Protein AF-A0AAW8KK11-F1 (afdb_monomer_lite)

Secondary structure (DSSP, 8-state):
--HHHHHHHH---HHHHHHHHHTTS--PEEPTTS-EE----

Sequence (41 aa):
MNIQEASRQTGISKDMIRFYEKKGLIHPKRSENNYRDYSIH

Radius of gyration: 9.57 Å; chains: 1; bounding box: 19×17×23 Å

Foldseek 3Di:
DALVVVCVVVVNDSVVVVVCVVVVVADFDQDPVRGGHRPDD

pLDDT: mean 86.94, std 7.71, range [56.34, 94.44]

Structure (mmCIF, N/CA/C/O backbone):
data_AF-A0AAW8KK11-F1
#
_entry.id   AF-A0AAW8KK11-F1
#
loop_
_atom_site.group_PDB
_atom_site.id
_atom_site.type_symbol
_atom_site.label_atom_id
_atom_site.label_alt_id
_atom_site.label_comp_id
_atom_site.label_asym_id
_atom_site.label_entity_id
_atom_site.label_seq_id
_atom_site.pdbx_PDB_ins_code
_atom_site.Cartn_x
_atom_site.Cartn_y
_atom_site.Cartn_z
_atom_site.occupancy
_atom_site.B_iso_or_equiv
_atom_site.auth_seq_id
_atom_site.auth_comp_id
_atom_site.auth_asym_id
_atom_site.auth_atom_id
_atom_site.pdbx_PDB_model_num
ATOM 1 N N . MET A 1 1 ? -2.948 -1.794 -11.011 1.00 82.94 1 MET A N 1
ATOM 2 C CA . MET A 1 1 ? -3.283 -0.906 -9.870 1.00 82.94 1 MET A CA 1
ATOM 3 C C . MET A 1 1 ? -2.042 -0.592 -9.033 1.00 82.94 1 MET A C 1
ATOM 5 O O . MET A 1 1 ? -1.421 -1.505 -8.512 1.00 82.94 1 MET A O 1
ATOM 9 N N . ASN A 1 2 ? -1.651 0.678 -8.881 1.00 87.88 2 ASN A N 1
ATOM 10 C CA . ASN A 1 2 ? -0.524 1.042 -8.004 1.00 87.88 2 ASN A CA 1
ATOM 11 C C . ASN A 1 2 ? -0.956 1.096 -6.518 1.00 87.88 2 ASN A C 1
ATOM 13 O O . ASN A 1 2 ? -2.142 1.023 -6.207 1.00 87.88 2 ASN A O 1
ATOM 17 N N . ILE A 1 3 ? -0.005 1.263 -5.591 1.00 88.62 3 ILE A N 1
ATOM 18 C CA . ILE A 1 3 ? -0.306 1.307 -4.145 1.00 88.62 3 ILE A CA 1
ATOM 19 C C . ILE A 1 3 ? -1.206 2.485 -3.737 1.00 88.62 3 ILE A C 1
ATOM 21 O O . ILE A 1 3 ? -1.927 2.406 -2.747 1.00 88.62 3 ILE A O 1
ATOM 25 N N . GLN A 1 4 ? -1.162 3.596 -4.475 1.00 90.62 4 GLN A N 1
ATOM 26 C CA . GLN A 1 4 ? -1.982 4.771 -4.191 1.00 90.62 4 GLN A CA 1
ATOM 27 C C . GLN A 1 4 ? -3.437 4.533 -4.578 1.00 90.62 4 GLN A C 1
ATOM 29 O O . GLN A 1 4 ? -4.330 4.871 -3.811 1.00 90.62 4 GLN A O 1
ATOM 34 N N . GLU A 1 5 ? -3.659 3.894 -5.718 1.00 90.81 5 GLU A N 1
ATOM 35 C CA . GLU A 1 5 ? -4.989 3.527 -6.169 1.00 90.81 5 GLU A CA 1
ATOM 36 C C . GLU A 1 5 ? -5.564 2.384 -5.327 1.00 90.81 5 GLU A C 1
ATOM 38 O O . GLU A 1 5 ? -6.713 2.462 -4.910 1.00 90.81 5 GLU A O 1
ATOM 43 N N . ALA A 1 6 ? -4.741 1.403 -4.939 1.00 89.56 6 ALA A N 1
ATOM 44 C CA . ALA A 1 6 ? -5.133 0.380 -3.969 1.00 89.56 6 ALA A CA 1
ATOM 45 C C . ALA A 1 6 ? -5.571 1.005 -2.637 1.00 89.56 6 ALA A C 1
ATOM 47 O O . ALA A 1 6 ? -6.601 0.632 -2.080 1.00 89.56 6 ALA A O 1
ATOM 48 N N . SER A 1 7 ? -4.825 2.002 -2.154 1.00 92.50 7 SER A N 1
ATOM 49 C CA . SER A 1 7 ? -5.165 2.737 -0.935 1.00 92.50 7 SER A CA 1
ATOM 50 C C . SER A 1 7 ? -6.488 3.493 -1.069 1.00 92.50 7 SER A C 1
ATOM 52 O O . SER A 1 7 ? -7.324 3.431 -0.172 1.00 92.50 7 SER A O 1
ATOM 54 N N . ARG A 1 8 ? -6.722 4.140 -2.217 1.00 92.88 8 ARG A N 1
ATOM 55 C CA . ARG A 1 8 ? -7.958 4.879 -2.496 1.00 92.88 8 ARG A CA 1
ATOM 56 C C . ARG A 1 8 ? -9.180 3.967 -2.615 1.00 92.88 8 ARG A C 1
ATOM 58 O O . ARG A 1 8 ? -10.237 4.319 -2.109 1.00 92.88 8 ARG A O 1
ATOM 65 N N . GLN A 1 9 ? -9.041 2.818 -3.272 1.00 90.81 9 GLN A N 1
ATOM 66 C CA . GLN A 1 9 ? -10.150 1.888 -3.501 1.00 90.81 9 GLN A CA 1
ATOM 67 C C . GLN A 1 9 ? -10.525 1.094 -2.246 1.00 90.81 9 GLN A C 1
ATOM 69 O O . GLN A 1 9 ? -11.701 0.850 -2.003 1.00 90.81 9 GLN A O 1
ATOM 74 N N . THR A 1 10 ? -9.535 0.698 -1.445 1.00 88.38 10 THR A N 1
ATOM 75 C CA . THR A 1 10 ? -9.761 -0.129 -0.246 1.00 88.38 10 THR A CA 1
ATOM 76 C C . THR A 1 10 ? -9.952 0.691 1.030 1.00 88.38 10 THR A C 1
ATOM 78 O O . THR A 1 10 ? -10.379 0.148 2.043 1.00 88.38 10 THR A O 1
ATOM 81 N N . GLY A 1 11 ? -9.595 1.981 1.017 1.00 92.56 11 GLY A N 1
ATOM 82 C CA . GLY A 1 11 ? -9.541 2.825 2.216 1.00 92.56 11 GLY A CA 1
ATOM 83 C C . GLY A 1 11 ? -8.379 2.488 3.161 1.00 92.56 11 GLY A C 1
ATOM 84 O O . GLY A 1 11 ? -8.252 3.089 4.225 1.00 92.56 11 GLY A O 1
ATOM 85 N N . ILE A 1 12 ? -7.516 1.540 2.788 1.00 91.44 12 ILE A N 1
ATOM 86 C CA . ILE A 1 12 ? -6.370 1.110 3.588 1.00 91.44 12 ILE A CA 1
ATOM 87 C C . ILE A 1 12 ? -5.186 2.037 3.309 1.00 91.44 12 ILE A C 1
ATOM 89 O O . ILE A 1 12 ? -4.867 2.339 2.159 1.00 91.44 12 ILE A O 1
ATOM 93 N N . SER A 1 13 ? -4.470 2.466 4.346 1.00 93.75 13 SER A N 1
ATOM 94 C CA . SER A 1 13 ? -3.256 3.274 4.182 1.00 93.75 13 SER A CA 1
ATOM 95 C C . SER A 1 13 ? -2.165 2.528 3.405 1.00 93.75 13 SER A C 1
ATOM 97 O O . SER A 1 13 ? -1.977 1.320 3.559 1.00 93.75 13 SER A O 1
ATOM 99 N N . LYS A 1 14 ? -1.359 3.263 2.630 1.00 92.88 14 LYS A N 1
ATOM 100 C CA . LYS A 1 14 ? -0.219 2.703 1.876 1.00 92.88 14 LYS A CA 1
ATOM 101 C C . LYS A 1 14 ? 0.720 1.873 2.765 1.00 92.88 14 LYS A C 1
ATOM 103 O O . LYS A 1 14 ? 1.231 0.848 2.326 1.00 92.88 14 LYS A O 1
ATOM 108 N N . ASP A 1 15 ? 0.925 2.282 4.015 1.00 94.25 15 ASP A N 1
ATOM 109 C CA . ASP A 1 15 ? 1.787 1.559 4.957 1.00 94.25 15 ASP A CA 1
ATOM 110 C C . ASP A 1 15 ? 1.197 0.228 5.420 1.00 94.25 15 ASP A C 1
ATOM 112 O O . ASP A 1 15 ? 1.933 -0.749 5.533 1.00 94.25 15 ASP A O 1
ATOM 116 N N . MET A 1 16 ? -0.125 0.141 5.592 1.00 93.88 16 MET A N 1
ATOM 117 C CA . MET A 1 16 ? -0.793 -1.136 5.855 1.00 93.88 16 MET A CA 1
ATOM 118 C C . MET A 1 16 ? -0.690 -2.071 4.648 1.00 93.88 16 MET A C 1
ATOM 120 O O . MET A 1 16 ? -0.400 -3.250 4.816 1.00 93.88 16 MET A O 1
ATOM 124 N N . ILE A 1 17 ? -0.828 -1.549 3.427 1.00 91.81 17 ILE A N 1
ATOM 125 C CA . ILE A 1 17 ? -0.648 -2.346 2.204 1.00 91.81 17 ILE A CA 1
ATOM 126 C C . ILE A 1 17 ? 0.777 -2.924 2.148 1.00 91.81 17 ILE A C 1
ATOM 128 O O . ILE A 1 17 ? 0.945 -4.126 1.956 1.00 91.81 17 ILE A O 1
ATOM 132 N N . ARG A 1 18 ? 1.812 -2.116 2.417 1.00 91.19 18 ARG A N 1
ATOM 133 C CA . ARG A 1 18 ? 3.203 -2.609 2.522 1.00 91.19 18 ARG A CA 1
ATOM 134 C C .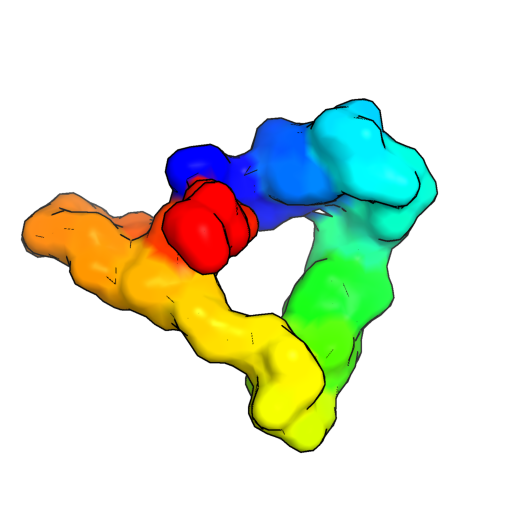 ARG A 1 18 ? 3.392 -3.604 3.660 1.00 91.19 18 ARG A C 1
ATOM 136 O O . ARG A 1 18 ? 4.168 -4.546 3.528 1.00 91.19 18 ARG A O 1
ATOM 143 N N . PHE A 1 19 ? 2.718 -3.390 4.786 1.00 94.06 19 PHE A N 1
ATOM 144 C CA . PHE A 1 19 ? 2.764 -4.305 5.919 1.00 94.06 19 PHE A CA 1
ATOM 145 C C . PHE A 1 19 ? 2.191 -5.674 5.544 1.00 94.06 19 PHE A C 1
ATOM 147 O O . PHE A 1 19 ? 2.812 -6.692 5.846 1.00 94.06 19 PHE A O 1
ATOM 154 N N . TYR A 1 20 ? 1.065 -5.708 4.831 1.00 91.56 20 TYR A N 1
ATOM 155 C CA . TYR A 1 20 ? 0.469 -6.943 4.328 1.00 91.56 20 TYR A CA 1
ATOM 156 C C . TYR A 1 20 ? 1.331 -7.612 3.253 1.00 91.56 20 TYR A C 1
ATOM 158 O O . TYR A 1 20 ? 1.460 -8.834 3.270 1.00 91.56 20 TYR A O 1
ATOM 166 N N . GLU A 1 21 ? 1.978 -6.836 2.378 1.00 90.62 21 GLU A N 1
ATOM 167 C CA . GLU A 1 21 ? 2.953 -7.353 1.404 1.00 90.62 21 GLU A CA 1
ATOM 168 C C . GLU A 1 21 ? 4.130 -8.015 2.133 1.00 90.62 21 GLU A C 1
ATOM 170 O O . GLU A 1 21 ? 4.475 -9.162 1.866 1.00 90.62 21 GLU A O 1
ATOM 175 N N . LYS A 1 22 ? 4.700 -7.332 3.135 1.00 92.44 22 LYS A N 1
ATOM 176 C CA . LYS A 1 22 ? 5.808 -7.850 3.950 1.00 92.44 22 LYS 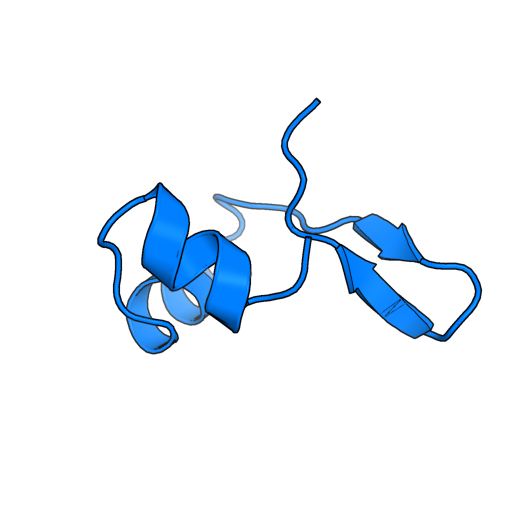A CA 1
ATOM 177 C C . LYS A 1 22 ? 5.415 -9.090 4.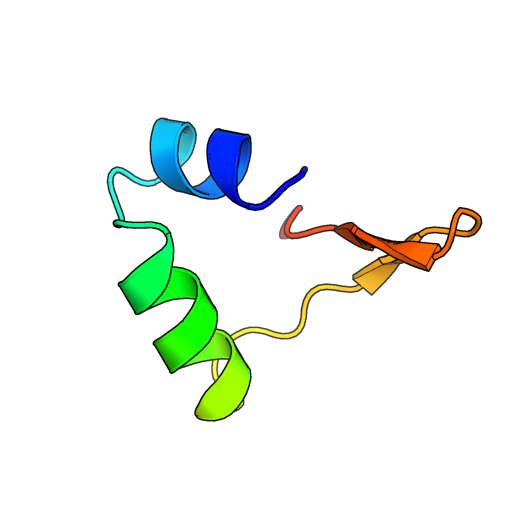757 1.00 92.44 22 LYS A C 1
ATOM 179 O O . LYS A 1 22 ? 6.250 -9.959 4.986 1.00 92.44 22 LYS A O 1
ATOM 184 N N . LYS A 1 23 ? 4.160 -9.165 5.203 1.00 94.44 23 LYS A N 1
ATOM 185 C CA . LYS A 1 23 ? 3.584 -10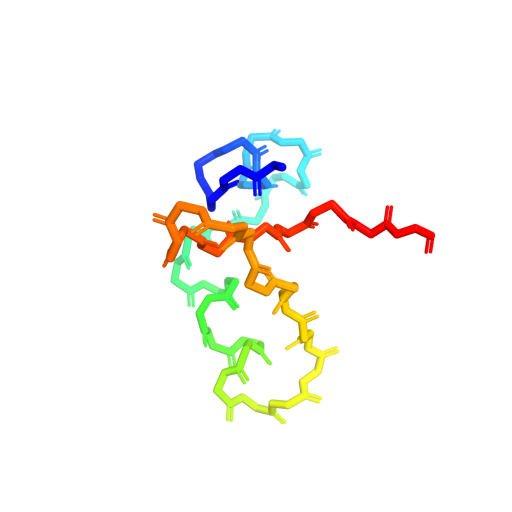.332 5.887 1.00 94.44 23 LYS A CA 1
ATOM 186 C C . LYS A 1 23 ? 3.285 -11.501 4.939 1.00 94.44 23 LYS A C 1
ATOM 188 O O . LYS A 1 23 ? 2.955 -12.568 5.443 1.00 94.44 23 LYS A O 1
ATOM 193 N N . GLY A 1 24 ? 3.373 -11.315 3.618 1.00 90.88 24 GLY A N 1
ATOM 194 C CA . GLY A 1 24 ? 3.000 -12.333 2.630 1.00 90.88 24 GLY A CA 1
ATOM 195 C C . GLY A 1 24 ? 1.489 -12.570 2.542 1.00 90.88 24 GLY A C 1
ATOM 196 O O . GLY A 1 24 ? 1.053 -13.639 2.137 1.00 90.88 24 GLY A O 1
ATOM 197 N N . LEU A 1 25 ? 0.674 -11.600 2.965 1.00 89.88 25 LEU A N 1
ATOM 198 C CA . LEU A 1 25 ? -0.789 -11.679 2.869 1.00 89.88 25 LEU A CA 1
ATOM 199 C C . LEU A 1 25 ? -1.291 -11.207 1.505 1.00 89.88 25 LEU A C 1
ATOM 201 O O . LEU A 1 25 ? -2.297 -11.704 1.009 1.00 89.88 25 LEU A O 1
ATOM 205 N N . ILE A 1 26 ? -0.580 -10.258 0.894 1.00 88.12 26 ILE A N 1
ATOM 206 C CA . ILE A 1 26 ? -0.837 -9.804 -0.471 1.00 88.12 26 ILE A CA 1
ATOM 207 C C . ILE A 1 26 ? 0.416 -9.995 -1.315 1.00 88.12 26 ILE A C 1
ATOM 209 O O . ILE A 1 26 ? 1.534 -9.767 -0.854 1.00 88.12 26 ILE A O 1
ATOM 213 N N . HIS A 1 27 ? 0.215 -10.373 -2.571 1.00 87.44 27 HIS A N 1
ATOM 214 C CA . HIS A 1 27 ? 1.293 -10.622 -3.518 1.00 87.44 27 HIS A CA 1
ATOM 215 C C . HIS A 1 27 ? 1.031 -9.802 -4.780 1.00 87.44 27 HIS A C 1
ATOM 217 O O . HIS A 1 27 ? 0.396 -10.303 -5.711 1.00 87.44 27 HIS A O 1
ATOM 223 N N . PRO A 1 28 ? 1.451 -8.523 -4.814 1.00 87.06 28 PRO A N 1
ATOM 224 C CA . PRO A 1 28 ? 1.300 -7.723 -6.016 1.00 87.06 28 PRO A CA 1
ATOM 225 C C . PRO A 1 28 ? 2.093 -8.366 -7.155 1.00 87.06 28 PRO A C 1
ATOM 227 O O . PRO A 1 28 ? 3.257 -8.746 -6.987 1.00 87.06 28 PRO A O 1
ATOM 230 N N . LYS A 1 29 ? 1.477 -8.469 -8.332 1.00 86.31 29 LYS A N 1
ATOM 231 C CA . LYS A 1 29 ? 2.190 -8.917 -9.528 1.00 86.31 29 LYS A CA 1
ATOM 232 C C . LYS A 1 29 ? 3.178 -7.833 -9.940 1.00 86.31 29 LYS A C 1
ATOM 234 O O . LYS A 1 29 ? 2.906 -6.640 -9.818 1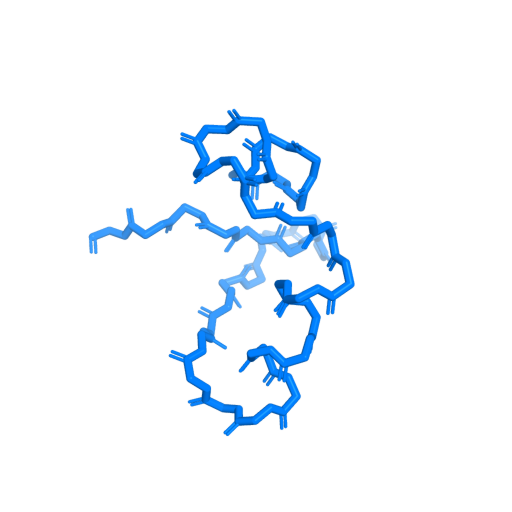.00 86.31 29 LYS A O 1
ATOM 239 N N . ARG A 1 30 ? 4.344 -8.235 -10.440 1.00 82.62 30 ARG A N 1
ATOM 240 C CA . ARG A 1 30 ? 5.231 -7.294 -11.128 1.00 82.62 30 ARG A CA 1
ATOM 241 C C . ARG A 1 30 ? 4.709 -7.117 -12.546 1.00 82.62 30 ARG A C 1
ATOM 243 O O . ARG A 1 30 ? 4.557 -8.095 -13.268 1.00 82.62 30 ARG A O 1
ATOM 250 N N . SER A 1 31 ? 4.400 -5.879 -12.907 1.00 80.06 31 SER A N 1
ATOM 251 C CA . SER A 1 31 ? 4.123 -5.512 -14.293 1.00 80.06 31 SER A CA 1
ATOM 252 C C . SER A 1 31 ? 5.427 -5.546 -15.102 1.00 80.06 31 SER A C 1
ATOM 254 O O . SER A 1 31 ? 6.513 -5.435 -14.526 1.00 80.06 31 SER A O 1
ATOM 256 N N . GLU A 1 32 ? 5.330 -5.659 -16.428 1.00 78.56 32 GLU A N 1
ATOM 257 C CA . GLU A 1 32 ? 6.477 -5.654 -17.355 1.00 78.56 32 GLU A CA 1
ATOM 258 C C . GLU A 1 32 ? 7.378 -4.422 -17.172 1.00 78.56 32 GLU A C 1
ATOM 260 O O . GLU A 1 32 ? 8.593 -4.498 -17.328 1.00 78.56 32 GLU A O 1
ATOM 265 N N . ASN A 1 33 ? 6.808 -3.312 -16.701 1.00 79.69 33 ASN A N 1
ATOM 266 C CA . ASN A 1 33 ? 7.530 -2.074 -16.411 1.00 79.69 33 ASN A CA 1
ATOM 267 C C . ASN A 1 33 ? 8.188 -2.044 -15.012 1.00 79.69 33 ASN A C 1
ATOM 269 O O . ASN A 1 33 ? 8.475 -0.969 -14.494 1.00 79.69 33 ASN A O 1
ATOM 273 N N . ASN A 1 34 ? 8.386 -3.192 -14.352 1.00 77.56 34 ASN A N 1
ATOM 274 C CA . ASN A 1 34 ? 8.913 -3.316 -12.979 1.00 77.56 34 ASN A CA 1
ATOM 275 C C . ASN A 1 34 ? 8.072 -2.644 -11.869 1.00 77.56 34 ASN A C 1
ATOM 277 O O . ASN A 1 34 ? 8.479 -2.618 -10.703 1.00 77.56 34 ASN A O 1
ATOM 281 N N . TYR A 1 35 ? 6.874 -2.144 -12.181 1.00 82.31 35 TYR A N 1
ATOM 282 C CA . TYR A 1 35 ? 5.958 -1.593 -11.181 1.00 82.31 35 TYR A CA 1
ATOM 283 C C . TYR A 1 35 ? 5.184 -2.696 -10.449 1.00 82.31 35 TYR A C 1
ATOM 285 O O . TYR A 1 35 ? 4.880 -3.750 -11.008 1.00 82.31 35 TYR A O 1
ATOM 293 N N . ARG A 1 36 ? 4.836 -2.431 -9.183 1.00 84.44 36 ARG A N 1
ATOM 294 C CA . ARG A 1 36 ? 3.964 -3.300 -8.379 1.00 84.44 36 ARG A CA 1
ATOM 295 C C . ARG A 1 36 ? 2.509 -3.070 -8.762 1.00 84.44 36 ARG A C 1
ATOM 297 O O . ARG A 1 36 ? 1.997 -1.960 -8.591 1.00 84.44 36 ARG A O 1
ATOM 304 N N . ASP A 1 37 ? 1.867 -4.127 -9.233 1.00 86.75 37 ASP A N 1
ATOM 305 C CA . ASP A 1 37 ? 0.452 -4.164 -9.548 1.00 86.75 37 ASP A CA 1
ATOM 306 C C . ASP A 1 37 ? -0.327 -4.896 -8.445 1.00 86.75 37 ASP A C 1
ATOM 308 O O . ASP A 1 37 ? -0.213 -6.105 -8.260 1.00 86.75 37 ASP A O 1
ATOM 312 N N . TYR A 1 38 ? -1.112 -4.126 -7.699 1.00 84.75 38 TYR A N 1
ATOM 313 C CA . TYR A 1 38 ? -1.989 -4.568 -6.620 1.00 84.75 38 TYR A CA 1
ATOM 314 C C . TYR A 1 38 ? -3.392 -4.955 -7.101 1.00 84.75 38 TYR A C 1
ATOM 316 O O . TYR A 1 38 ? -4.268 -5.155 -6.266 1.00 84.75 38 TYR A O 1
ATOM 324 N N . SER A 1 39 ? -3.640 -5.020 -8.413 1.00 77.06 39 SER A N 1
ATOM 325 C CA . SER A 1 39 ? -4.925 -5.454 -8.954 1.00 77.06 39 SER A CA 1
ATOM 326 C C . SER A 1 39 ? -5.116 -6.919 -8.588 1.00 77.06 39 SER A C 1
ATOM 328 O O . SER A 1 39 ? -4.506 -7.810 -9.177 1.00 77.06 39 SER A O 1
ATOM 330 N N . ILE A 1 40 ? -5.930 -7.147 -7.564 1.00 65.00 40 ILE A N 1
ATOM 331 C CA . ILE A 1 40 ? -6.487 -8.455 -7.242 1.00 65.00 40 ILE A CA 1
ATOM 332 C C . ILE A 1 40 ? -7.281 -8.912 -8.468 1.00 65.00 40 ILE A C 1
ATOM 334 O O . ILE A 1 40 ? -8.105 -8.158 -8.986 1.00 65.00 40 ILE A O 1
ATOM 338 N 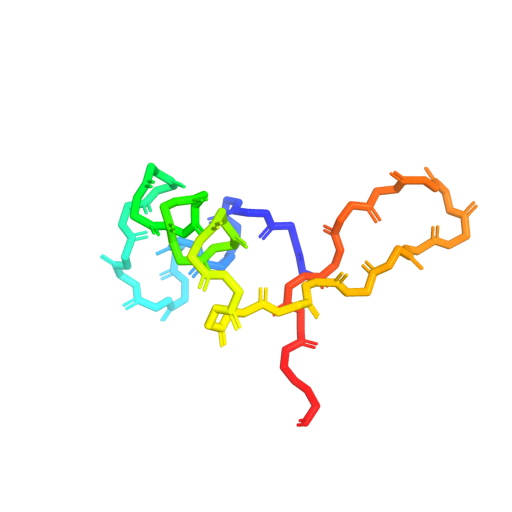N . HIS A 1 41 ? -6.935 -10.090 -8.980 1.00 56.34 41 HIS A N 1
ATOM 339 C CA . HIS A 1 41 ? -7.753 -10.810 -9.949 1.00 56.34 41 HIS A CA 1
ATOM 340 C C . HIS A 1 41 ? -8.710 -11.708 -9.178 1.00 56.34 41 HIS A C 1
ATOM 342 O O . HIS A 1 41 ? -8.237 -12.293 -8.174 1.00 56.34 41 HIS A O 1
#